Protein AF-A0A4R6BDL0-F1 (afdb_monomer_lite)

Sequence (149 aa):
MDFYTQYKEDNLKLERRYPLYRCPAANADLVSILTRLSIADNIKKSILAIDSAMRLGRKVDNHNKAHTILATDLLSAQFYHYNAEHFDQTTFRKLTECVKRYNLLMSAYDTSQDDALIPEIEAVFVLPFVSIDDPTVQQLINHSELYTK

Structure (mmCIF, N/CA/C/O backbone):
data_AF-A0A4R6BDL0-F1
#
_entry.id   AF-A0A4R6BDL0-F1
#
loop_
_atom_site.group_PDB
_atom_site.id
_atom_site.type_symbol
_atom_site.label_atom_id
_atom_site.label_alt_id
_atom_site.label_comp_id
_atom_site.label_asym_id
_atom_site.label_entity_id
_atom_site.label_seq_id
_atom_site.pdbx_PDB_ins_code
_atom_site.Cartn_x
_atom_site.Cartn_y
_atom_site.Cartn_z
_atom_site.occupancy
_atom_site.B_iso_or_equiv
_atom_site.auth_seq_id
_atom_site.auth_comp_id
_atom_site.auth_asym_id
_atom_site.auth_atom_id
_atom_site.pdbx_PDB_model_num
ATOM 1 N N . MET A 1 1 ? 0.364 -13.239 -18.014 1.00 68.50 1 MET A N 1
ATOM 2 C CA . MET A 1 1 ? 0.803 -13.418 -16.615 1.00 68.50 1 MET A CA 1
ATOM 3 C C . MET A 1 1 ? 0.112 -12.356 -15.790 1.00 68.50 1 MET A C 1
ATOM 5 O O . MET A 1 1 ? 0.152 -11.211 -16.222 1.00 68.50 1 MET A O 1
ATOM 9 N N . ASP A 1 2 ? -0.566 -12.712 -14.699 1.00 92.44 2 ASP A N 1
ATOM 10 C CA . ASP A 1 2 ? -1.287 -11.725 -13.884 1.00 92.44 2 ASP A CA 1
ATOM 11 C C . ASP A 1 2 ? -0.327 -10.739 -13.185 1.00 92.44 2 ASP A C 1
ATOM 13 O O . ASP A 1 2 ? 0.875 -11.003 -13.054 1.00 92.44 2 ASP A O 1
ATOM 17 N N . PHE A 1 3 ? -0.858 -9.592 -12.752 1.00 96.56 3 PHE A N 1
ATOM 18 C CA . PHE A 1 3 ? -0.084 -8.521 -12.118 1.00 96.56 3 PHE A CA 1
ATOM 19 C C . PHE A 1 3 ? 0.671 -8.977 -10.858 1.00 96.56 3 PHE A C 1
ATOM 21 O O . PHE A 1 3 ? 1.776 -8.500 -10.601 1.00 96.56 3 PHE A O 1
ATOM 28 N N . TYR A 1 4 ? 0.105 -9.898 -10.073 1.00 97.00 4 TYR A N 1
ATOM 29 C CA . TYR A 1 4 ? 0.693 -10.348 -8.813 1.00 97.00 4 TYR A CA 1
ATOM 30 C C . TYR A 1 4 ? 1.870 -11.294 -9.060 1.00 97.00 4 TYR A C 1
ATOM 32 O O . TYR A 1 4 ? 2.896 -11.223 -8.380 1.00 97.00 4 TYR A O 1
ATOM 40 N N . THR A 1 5 ? 1.766 -12.149 -10.074 1.00 96.62 5 THR A N 1
ATOM 41 C CA . THR A 1 5 ? 2.874 -12.983 -10.541 1.00 96.62 5 THR A CA 1
ATOM 42 C C . THR A 1 5 ? 4.011 -12.117 -11.091 1.00 96.62 5 THR A C 1
ATOM 44 O O . THR A 1 5 ? 5.154 -12.317 -10.689 1.00 96.62 5 THR A O 1
ATOM 47 N N . GLN A 1 6 ? 3.708 -11.084 -11.889 1.00 96.31 6 GLN A N 1
ATOM 48 C CA . GLN A 1 6 ? 4.704 -10.089 -12.329 1.00 96.31 6 GLN A CA 1
ATOM 49 C C . GLN A 1 6 ? 5.388 -9.378 -11.156 1.00 96.31 6 GLN A C 1
ATOM 51 O O . GLN A 1 6 ? 6.613 -9.340 -11.100 1.00 96.31 6 GLN A O 1
ATOM 56 N N . TYR A 1 7 ? 4.616 -8.888 -10.181 1.00 97.50 7 TYR A N 1
ATOM 57 C CA . TYR A 1 7 ? 5.152 -8.244 -8.978 1.00 97.50 7 TYR A CA 1
ATOM 58 C C . TYR A 1 7 ? 6.139 -9.145 -8.221 1.00 97.50 7 TYR A C 1
ATOM 60 O O . TYR A 1 7 ? 7.218 -8.700 -7.821 1.00 97.50 7 TYR A O 1
ATOM 68 N N . LYS A 1 8 ? 5.799 -10.428 -8.044 1.00 96.75 8 LYS A N 1
ATOM 69 C CA . LYS A 1 8 ? 6.679 -11.405 -7.386 1.00 96.75 8 LYS A CA 1
ATOM 70 C C . LYS A 1 8 ? 7.955 -11.652 -8.185 1.00 96.75 8 LYS A C 1
ATOM 72 O O . LYS A 1 8 ? 9.032 -11.708 -7.601 1.00 96.75 8 LYS A O 1
ATOM 77 N N . GLU A 1 9 ? 7.855 -11.791 -9.504 1.00 96.19 9 GLU A N 1
ATOM 78 C CA . GLU A 1 9 ? 9.026 -12.012 -10.357 1.00 96.19 9 GLU A CA 1
ATOM 79 C C . GLU A 1 9 ? 9.972 -10.811 -10.383 1.00 96.19 9 GLU A C 1
ATOM 81 O O . GLU A 1 9 ? 11.190 -10.991 -10.318 1.00 96.19 9 GLU A O 1
ATOM 86 N N . ASP A 1 10 ? 9.434 -9.594 -10.450 1.00 95.56 10 ASP A N 1
ATOM 87 C CA . ASP A 1 10 ? 10.225 -8.364 -10.407 1.00 95.56 10 ASP A CA 1
ATOM 88 C C . ASP A 1 10 ? 10.999 -8.257 -9.089 1.00 95.56 10 ASP A C 1
ATOM 90 O O . ASP A 1 10 ? 12.204 -7.998 -9.086 1.00 95.56 10 ASP A O 1
ATOM 94 N N . ASN A 1 11 ? 10.337 -8.555 -7.970 1.00 95.44 11 ASN A N 1
ATOM 95 C CA . ASN A 1 11 ? 10.970 -8.576 -6.657 1.00 95.44 11 ASN A CA 1
ATOM 96 C C . ASN A 1 11 ? 12.000 -9.697 -6.510 1.00 95.44 11 ASN A C 1
ATOM 98 O O . ASN A 1 11 ? 13.094 -9.455 -6.006 1.00 95.44 11 ASN A O 1
ATOM 102 N N . LEU A 1 12 ? 11.727 -10.890 -7.039 1.00 95.06 12 LEU A N 1
ATOM 103 C CA . LEU A 1 12 ? 12.682 -11.997 -7.026 1.00 95.06 12 LEU A CA 1
ATOM 104 C C . LEU A 1 12 ? 13.958 -11.667 -7.820 1.00 95.06 12 LEU A C 1
ATOM 106 O O . LEU A 1 12 ? 15.058 -12.058 -7.426 1.00 95.06 12 LEU A O 1
ATOM 110 N N . LYS A 1 13 ? 13.842 -10.928 -8.933 1.00 95.12 13 LYS A N 1
ATOM 111 C CA . LYS A 1 13 ? 15.010 -10.431 -9.682 1.00 95.12 13 LYS A CA 1
ATOM 112 C C . LYS A 1 13 ? 15.842 -9.465 -8.835 1.00 95.12 13 LYS A C 1
ATOM 114 O O . LYS A 1 13 ? 17.071 -9.559 -8.860 1.00 95.12 13 LYS A O 1
ATOM 119 N N . LEU A 1 14 ? 15.196 -8.574 -8.080 1.00 93.69 14 LEU A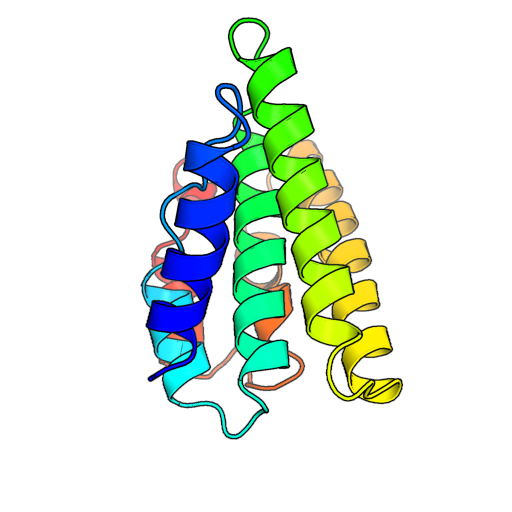 N 1
ATOM 120 C CA . LEU A 1 14 ? 15.885 -7.658 -7.167 1.00 93.69 14 LEU A CA 1
ATOM 121 C C . LEU A 1 14 ? 16.562 -8.409 -6.019 1.00 93.69 14 LEU A C 1
ATOM 123 O O . LEU A 1 14 ? 17.735 -8.165 -5.763 1.00 93.69 14 LEU A O 1
ATOM 127 N N . GLU A 1 15 ? 15.890 -9.366 -5.382 1.00 93.31 15 GLU A N 1
ATOM 128 C CA . GLU A 1 15 ? 16.461 -10.151 -4.276 1.00 93.31 15 GLU A CA 1
ATOM 129 C C . GLU A 1 15 ? 17.694 -10.954 -4.700 1.00 93.31 15 GLU A C 1
ATOM 131 O O . GLU A 1 15 ? 18.677 -11.036 -3.962 1.00 93.31 15 GLU A O 1
ATOM 136 N N . ARG A 1 16 ? 17.678 -11.508 -5.920 1.00 93.06 16 ARG A N 1
ATOM 137 C CA . ARG A 1 16 ? 18.839 -12.202 -6.501 1.00 93.06 16 ARG A CA 1
ATOM 138 C C . ARG A 1 16 ? 20.023 -11.266 -6.731 1.00 93.06 16 ARG A C 1
ATOM 140 O O . ARG A 1 16 ? 21.165 -11.712 -6.667 1.00 93.06 16 ARG A O 1
ATOM 147 N N . ARG A 1 17 ? 19.762 -9.992 -7.039 1.00 93.62 17 ARG A N 1
ATOM 148 C CA . ARG A 1 17 ? 20.799 -9.003 -7.360 1.00 93.62 17 ARG A CA 1
ATOM 149 C C . ARG A 1 17 ? 21.298 -8.229 -6.141 1.00 93.62 17 ARG A C 1
ATOM 151 O O . ARG A 1 17 ? 22.460 -7.832 -6.122 1.00 93.62 17 ARG A O 1
ATOM 158 N N . TYR A 1 18 ? 20.448 -8.026 -5.141 1.00 91.12 18 TYR A N 1
ATOM 159 C CA . TYR A 1 18 ? 20.721 -7.218 -3.959 1.00 91.12 18 TYR A CA 1
ATOM 160 C C . TYR A 1 18 ? 20.584 -8.088 -2.699 1.00 91.12 18 TYR A C 1
ATOM 162 O O . TYR A 1 18 ? 19.475 -8.275 -2.202 1.00 91.12 18 TYR A O 1
ATOM 170 N N . PRO A 1 19 ? 21.695 -8.610 -2.138 1.00 86.00 19 PRO A N 1
ATOM 171 C CA . PRO A 1 19 ? 21.655 -9.576 -1.035 1.00 86.00 19 PRO A CA 1
ATOM 172 C C . PRO A 1 19 ? 20.930 -9.092 0.226 1.00 86.00 19 PRO A C 1
ATOM 174 O O . PRO A 1 19 ? 20.384 -9.914 0.959 1.00 86.00 19 PRO A O 1
ATOM 177 N N . LEU A 1 20 ? 20.925 -7.777 0.459 1.00 84.69 20 LEU A N 1
ATOM 178 C CA . LEU A 1 20 ? 20.290 -7.132 1.612 1.00 84.69 20 LEU A CA 1
ATOM 179 C C . LEU A 1 20 ? 18.798 -6.843 1.401 1.00 84.69 20 LEU A C 1
ATOM 181 O O . LEU A 1 20 ? 18.109 -6.482 2.349 1.00 84.69 20 LEU A O 1
ATOM 185 N N . TYR A 1 21 ? 18.300 -6.992 0.172 1.00 89.81 21 TYR A N 1
ATOM 186 C CA . TYR A 1 21 ? 16.901 -6.762 -0.152 1.00 89.81 21 TYR A CA 1
ATOM 187 C C . TYR A 1 21 ? 16.077 -8.028 0.062 1.00 89.81 21 TYR A C 1
ATOM 189 O O . TYR A 1 21 ? 16.430 -9.099 -0.437 1.00 89.81 21 TYR A O 1
ATOM 197 N N . ARG A 1 22 ? 14.954 -7.894 0.766 1.00 87.62 22 ARG A N 1
ATOM 198 C CA . ARG A 1 22 ? 13.900 -8.906 0.850 1.00 87.62 22 ARG A CA 1
ATOM 199 C C . ARG A 1 22 ? 12.556 -8.208 0.719 1.00 87.62 22 ARG A C 1
ATOM 201 O O . ARG A 1 22 ? 12.261 -7.299 1.494 1.00 87.62 22 ARG A O 1
ATOM 208 N N . CYS A 1 23 ? 11.760 -8.630 -0.253 1.00 89.75 23 CYS A N 1
ATOM 209 C CA . CYS A 1 23 ? 10.389 -8.178 -0.396 1.00 89.75 23 CYS A CA 1
ATOM 210 C C . CYS A 1 23 ? 9.547 -8.840 0.706 1.00 89.75 23 CYS A C 1
ATOM 212 O O . CYS A 1 23 ? 9.585 -10.065 0.853 1.00 89.75 23 CYS A O 1
ATOM 214 N N . PRO A 1 24 ? 8.778 -8.074 1.495 1.00 91.69 24 PRO A N 1
ATOM 215 C CA . PRO A 1 24 ? 7.852 -8.663 2.447 1.00 91.69 24 PRO A CA 1
ATOM 216 C C . PRO A 1 24 ? 6.728 -9.392 1.700 1.00 91.69 24 PRO A C 1
ATOM 218 O O . PRO A 1 24 ? 6.463 -9.139 0.519 1.00 91.69 24 PRO A O 1
ATOM 221 N N . ALA A 1 25 ? 6.040 -10.292 2.402 1.00 92.69 25 ALA A N 1
ATOM 222 C CA . ALA A 1 25 ? 4.812 -10.874 1.883 1.00 92.69 25 ALA A CA 1
ATOM 223 C C . ALA A 1 25 ? 3.782 -9.760 1.638 1.00 92.69 25 ALA A C 1
ATOM 225 O O . ALA A 1 25 ? 3.524 -8.945 2.524 1.00 92.69 25 ALA A O 1
ATOM 226 N N . ALA A 1 26 ? 3.205 -9.731 0.436 1.00 94.25 26 ALA A N 1
ATOM 227 C CA . ALA A 1 26 ? 2.125 -8.809 0.113 1.00 94.25 26 ALA A CA 1
ATOM 228 C C . ALA A 1 26 ? 0.875 -9.135 0.944 1.00 94.25 26 ALA A C 1
ATOM 230 O O . ALA A 1 26 ? 0.579 -10.310 1.181 1.00 94.25 26 ALA A O 1
ATOM 231 N N . ASN A 1 27 ? 0.120 -8.107 1.333 1.00 95.12 27 ASN A N 1
ATOM 232 C CA . ASN A 1 27 ? -1.157 -8.285 2.014 1.00 95.12 27 ASN A CA 1
ATOM 233 C C . ASN A 1 27 ? -2.150 -9.033 1.097 1.00 95.12 27 ASN A C 1
ATOM 235 O O . ASN A 1 27 ? -2.457 -8.581 -0.008 1.00 95.12 27 ASN A O 1
ATOM 239 N N . ALA A 1 28 ? -2.634 -10.194 1.545 1.00 95.88 28 ALA A N 1
ATOM 240 C CA . ALA A 1 28 ? -3.498 -11.060 0.746 1.00 95.88 28 ALA A CA 1
ATOM 241 C C . ALA A 1 28 ? -4.880 -10.441 0.471 1.00 95.88 28 ALA A C 1
ATOM 243 O O . ALA A 1 28 ? -5.395 -10.577 -0.643 1.00 95.88 28 ALA A O 1
ATOM 244 N N . ASP A 1 29 ? -5.453 -9.716 1.437 1.00 97.06 29 ASP A N 1
ATOM 245 C CA . ASP A 1 29 ? -6.726 -9.012 1.254 1.00 97.06 29 ASP A CA 1
ATOM 246 C C . ASP A 1 29 ? -6.570 -7.891 0.218 1.00 97.06 29 ASP A C 1
ATOM 248 O O . ASP A 1 29 ? -7.404 -7.743 -0.678 1.00 97.06 29 ASP A O 1
ATOM 252 N N . LEU A 1 30 ? -5.439 -7.177 0.244 1.00 97.25 30 LEU A N 1
ATOM 253 C CA . LEU A 1 30 ? -5.118 -6.169 -0.767 1.00 97.25 30 LEU A CA 1
ATOM 254 C C . LEU A 1 30 ? -4.997 -6.778 -2.173 1.00 97.25 30 LEU A C 1
ATOM 256 O O . LEU A 1 30 ? -5.545 -6.234 -3.135 1.00 97.25 30 LEU A O 1
ATOM 260 N N . VAL A 1 31 ? -4.333 -7.930 -2.313 1.00 97.31 31 VAL A N 1
ATOM 261 C CA . VAL A 1 31 ? -4.251 -8.652 -3.599 1.00 97.31 31 VAL A CA 1
ATOM 262 C C . VAL A 1 31 ? -5.649 -9.041 -4.102 1.00 97.31 31 VAL A C 1
ATOM 264 O O . VAL A 1 31 ? -5.933 -8.896 -5.297 1.00 97.31 31 VAL A O 1
ATOM 267 N N . SER A 1 32 ? -6.537 -9.487 -3.208 1.00 96.94 32 SER A N 1
ATOM 268 C CA . SER A 1 32 ? -7.929 -9.827 -3.535 1.00 96.94 32 SER A CA 1
ATOM 269 C C . SER A 1 32 ? -8.706 -8.616 -4.069 1.00 96.94 32 SER A C 1
ATOM 271 O O . SER A 1 32 ? -9.323 -8.698 -5.137 1.00 96.94 32 SER A O 1
ATOM 273 N N . ILE A 1 33 ? -8.596 -7.460 -3.401 1.00 97.81 33 ILE A N 1
ATOM 274 C CA . ILE A 1 33 ? -9.205 -6.196 -3.846 1.00 97.81 33 ILE A CA 1
ATOM 275 C C . ILE A 1 33 ? -8.691 -5.825 -5.243 1.00 97.81 33 ILE A C 1
ATOM 277 O O . ILE A 1 33 ? -9.477 -5.645 -6.174 1.00 97.81 33 ILE A O 1
ATOM 281 N N . LEU A 1 34 ? -7.368 -5.774 -5.429 1.00 97.81 34 LEU A N 1
ATOM 282 C CA . LEU A 1 34 ? -6.742 -5.358 -6.690 1.00 97.81 34 LEU A CA 1
ATOM 283 C C . LEU A 1 34 ? -7.089 -6.278 -7.866 1.00 97.81 34 LEU A C 1
ATOM 285 O O . LEU A 1 34 ? -7.203 -5.815 -9.002 1.00 97.81 34 LEU A O 1
ATOM 289 N N . THR A 1 35 ? -7.300 -7.570 -7.613 1.00 97.06 35 THR A N 1
ATOM 290 C CA . THR A 1 35 ? -7.726 -8.527 -8.645 1.00 97.06 35 THR A CA 1
ATOM 291 C C . THR A 1 35 ? -9.096 -8.161 -9.221 1.00 97.06 35 THR A C 1
ATOM 293 O O . THR A 1 35 ? -9.307 -8.304 -10.425 1.00 97.06 35 THR A O 1
ATOM 296 N N . ARG A 1 36 ? -10.001 -7.624 -8.393 1.00 95.88 36 ARG A N 1
ATOM 297 C CA . ARG A 1 36 ? -11.359 -7.216 -8.791 1.00 95.88 36 ARG A CA 1
ATOM 298 C C . ARG A 1 36 ? -11.412 -5.842 -9.464 1.00 95.88 36 ARG A C 1
ATOM 300 O O . ARG A 1 36 ? -12.369 -5.558 -10.180 1.00 95.88 36 ARG A O 1
ATOM 307 N N . LEU A 1 37 ? -10.416 -4.983 -9.240 1.00 96.50 37 LEU A N 1
ATOM 308 C CA . LEU A 1 37 ? -10.405 -3.631 -9.797 1.00 96.50 37 LEU A CA 1
ATOM 309 C C . LEU A 1 37 ? -10.085 -3.627 -11.295 1.00 96.50 37 LEU A C 1
ATOM 311 O O . LEU A 1 37 ? -9.099 -4.213 -11.751 1.00 96.50 37 LEU A O 1
ATOM 315 N N . SER A 1 38 ? -10.880 -2.872 -12.054 1.00 95.81 38 SER A N 1
ATOM 316 C CA . SER A 1 38 ? -10.660 -2.611 -13.481 1.00 95.81 38 SER A CA 1
ATOM 317 C C . SER A 1 38 ? -9.685 -1.443 -13.696 1.00 95.81 38 SER A C 1
ATOM 319 O O . SER A 1 38 ? -10.016 -0.450 -14.341 1.00 95.81 38 SER A O 1
ATOM 321 N N . ILE A 1 39 ? -8.483 -1.559 -13.127 1.00 95.94 39 ILE A N 1
ATOM 322 C CA . ILE A 1 39 ? -7.363 -0.617 -13.298 1.00 95.94 39 ILE A CA 1
ATOM 323 C C . ILE A 1 39 ? -6.167 -1.333 -13.935 1.00 95.94 39 ILE A C 1
ATOM 325 O O . ILE A 1 39 ? -6.108 -2.562 -13.931 1.00 95.94 39 ILE A O 1
ATOM 329 N N . ALA A 1 40 ? -5.218 -0.580 -14.489 1.00 96.88 40 ALA A N 1
ATOM 330 C CA . ALA A 1 40 ? -4.070 -1.160 -15.181 1.00 96.88 40 ALA A CA 1
ATOM 331 C C . ALA A 1 40 ? -3.140 -1.944 -14.232 1.00 96.88 40 ALA A C 1
ATOM 333 O O . ALA A 1 40 ? -2.970 -1.590 -13.062 1.00 96.88 40 ALA A O 1
ATOM 334 N N . ASP A 1 41 ? -2.514 -3.007 -14.742 1.00 97.38 41 ASP A N 1
ATOM 335 C CA . ASP A 1 41 ? -1.684 -3.916 -13.941 1.00 97.38 41 ASP A CA 1
ATOM 336 C C . ASP A 1 41 ? -0.481 -3.214 -13.300 1.00 97.38 41 ASP A C 1
ATOM 338 O O . ASP A 1 41 ? -0.140 -3.499 -12.155 1.00 97.38 41 ASP A O 1
ATOM 342 N N . ASN A 1 42 ? 0.140 -2.255 -13.990 1.00 97.25 42 ASN A N 1
ATOM 343 C CA . ASN A 1 42 ? 1.224 -1.447 -13.433 1.00 97.25 42 ASN A CA 1
ATOM 344 C C . ASN A 1 42 ? 0.754 -0.615 -12.227 1.00 97.25 42 ASN A C 1
ATOM 346 O O . ASN A 1 42 ? 1.448 -0.554 -11.214 1.00 97.25 42 ASN A O 1
ATOM 350 N N . ILE A 1 43 ? -0.472 -0.087 -12.263 1.00 98.06 43 ILE A N 1
ATOM 351 C CA . ILE A 1 43 ? -1.072 0.606 -11.118 1.00 98.06 43 ILE A CA 1
ATOM 352 C C . ILE A 1 43 ? -1.289 -0.368 -9.954 1.00 98.06 43 ILE A C 1
ATOM 354 O O . ILE A 1 43 ? -0.907 -0.050 -8.827 1.00 98.06 43 ILE A O 1
ATOM 358 N N . LYS A 1 44 ? -1.793 -1.584 -10.210 1.00 98.38 44 LYS A N 1
ATOM 359 C CA . LYS A 1 44 ? -1.948 -2.625 -9.173 1.00 98.38 44 LYS A CA 1
ATOM 360 C C . LYS A 1 44 ? -0.610 -3.007 -8.533 1.00 98.38 44 LYS A C 1
ATOM 362 O O . LYS A 1 44 ? -0.508 -3.039 -7.309 1.00 98.38 44 LYS A O 1
ATOM 367 N N . LYS A 1 45 ? 0.429 -3.244 -9.345 1.00 98.19 45 LYS A N 1
ATOM 368 C CA . LYS A 1 45 ? 1.800 -3.509 -8.868 1.00 98.19 45 LYS A CA 1
ATOM 369 C C . LYS A 1 45 ? 2.331 -2.344 -8.028 1.00 98.19 45 LYS A C 1
ATOM 371 O O . LYS A 1 45 ? 2.950 -2.574 -6.994 1.00 98.19 45 LYS A O 1
ATOM 376 N N . SER A 1 46 ? 2.051 -1.103 -8.433 1.00 98.25 46 SER A N 1
ATOM 377 C CA . SER A 1 46 ? 2.466 0.083 -7.681 1.00 98.25 46 SER A CA 1
ATOM 378 C C . SER A 1 46 ? 1.808 0.167 -6.302 1.00 98.25 46 SER A C 1
ATOM 380 O O . SER A 1 46 ? 2.497 0.445 -5.323 1.00 98.25 46 SER A O 1
ATOM 382 N N . ILE A 1 47 ? 0.513 -0.153 -6.205 1.00 98.50 47 ILE A N 1
ATOM 383 C CA . ILE A 1 47 ? -0.220 -0.184 -4.934 1.00 98.50 47 ILE A CA 1
ATOM 384 C C . ILE A 1 47 ? 0.373 -1.249 -4.002 1.00 98.50 47 ILE A C 1
ATOM 386 O O . ILE A 1 47 ? 0.622 -0.961 -2.834 1.00 98.50 47 ILE A O 1
ATOM 390 N N . LEU A 1 48 ? 0.678 -2.446 -4.518 1.00 98.25 48 LEU A N 1
ATOM 391 C CA . LEU A 1 48 ? 1.346 -3.489 -3.730 1.00 98.25 48 LEU A CA 1
ATOM 392 C C . LEU A 1 48 ? 2.728 -3.054 -3.236 1.00 98.25 48 LEU A C 1
ATOM 394 O O . LEU A 1 48 ? 3.056 -3.294 -2.074 1.00 98.25 48 LEU A O 1
ATOM 398 N N . ALA A 1 49 ? 3.524 -2.423 -4.103 1.00 98.12 49 ALA A N 1
ATOM 399 C CA . ALA A 1 49 ? 4.865 -1.969 -3.756 1.00 98.12 49 ALA A CA 1
ATOM 400 C C . ALA A 1 49 ? 4.826 -0.938 -2.620 1.00 98.12 49 ALA A C 1
ATOM 402 O O . ALA A 1 49 ? 5.552 -1.075 -1.635 1.00 98.12 49 ALA A O 1
ATOM 403 N N . ILE A 1 50 ? 3.947 0.064 -2.720 1.00 98.38 50 ILE A N 1
ATOM 404 C CA . ILE A 1 50 ? 3.891 1.139 -1.729 1.00 98.38 50 ILE A CA 1
ATOM 405 C C . ILE A 1 50 ? 3.243 0.702 -0.410 1.00 98.38 50 ILE A C 1
ATOM 407 O O . ILE A 1 50 ? 3.759 1.063 0.645 1.00 98.38 50 ILE A O 1
ATOM 411 N N . ASP A 1 51 ? 2.199 -0.135 -0.436 1.00 97.75 51 ASP A N 1
ATOM 412 C CA . ASP A 1 51 ? 1.629 -0.733 0.784 1.00 97.75 51 ASP A CA 1
ATOM 413 C C . ASP A 1 51 ? 2.681 -1.581 1.517 1.00 97.75 51 ASP A C 1
ATOM 415 O O . ASP A 1 51 ? 2.921 -1.399 2.714 1.00 97.75 51 ASP A O 1
ATOM 419 N N . SER A 1 52 ? 3.401 -2.425 0.770 1.00 96.75 52 SER A N 1
ATOM 420 C CA . SER A 1 52 ? 4.496 -3.243 1.300 1.00 96.75 52 SER A CA 1
ATOM 421 C C . SER A 1 52 ? 5.600 -2.383 1.919 1.00 96.75 52 SER A C 1
ATOM 423 O O . SER A 1 52 ? 6.073 -2.693 3.014 1.00 96.75 52 SER A O 1
ATOM 425 N N . ALA A 1 53 ? 5.994 -1.289 1.254 1.00 97.00 53 ALA A N 1
ATOM 426 C CA . ALA A 1 53 ? 6.993 -0.351 1.764 1.00 97.00 53 ALA A CA 1
ATOM 427 C C . ALA A 1 53 ? 6.550 0.264 3.096 1.00 97.00 53 ALA A C 1
ATOM 429 O O . ALA A 1 53 ? 7.293 0.251 4.078 1.00 97.00 53 ALA A O 1
ATOM 430 N N . MET A 1 54 ? 5.321 0.774 3.143 1.00 95.62 54 MET A N 1
ATOM 431 C CA . MET A 1 54 ? 4.793 1.469 4.310 1.00 95.62 54 MET A CA 1
ATOM 432 C C . MET A 1 54 ? 4.637 0.539 5.520 1.00 95.62 54 MET A C 1
ATOM 434 O O . MET A 1 54 ? 5.031 0.904 6.630 1.00 95.62 54 MET A O 1
ATOM 438 N N . ARG A 1 55 ? 4.130 -0.685 5.322 1.00 92.94 55 ARG A N 1
ATOM 439 C CA . ARG A 1 55 ? 4.002 -1.686 6.398 1.00 92.94 55 ARG A CA 1
ATOM 440 C C . ARG A 1 55 ? 5.354 -2.207 6.871 1.00 92.94 55 ARG A C 1
ATOM 442 O O . ARG A 1 55 ? 5.542 -2.420 8.068 1.00 92.94 55 ARG A O 1
ATOM 449 N N . LEU A 1 56 ? 6.309 -2.399 5.961 1.00 93.12 56 LEU A N 1
ATOM 450 C CA . LEU A 1 56 ? 7.662 -2.821 6.319 1.00 93.12 56 LEU A CA 1
ATOM 451 C C . LEU A 1 56 ? 8.398 -1.739 7.123 1.00 93.12 56 LEU A C 1
ATOM 453 O O . LEU A 1 56 ? 9.069 -2.067 8.100 1.00 93.12 56 LEU A O 1
ATOM 457 N N . GLY A 1 57 ? 8.212 -0.459 6.787 1.00 90.88 57 GLY A N 1
ATOM 458 C CA . GLY A 1 57 ? 8.816 0.667 7.513 1.00 90.88 57 GLY A CA 1
ATOM 459 C C . GLY A 1 57 ? 8.432 0.721 8.993 1.00 90.88 57 GLY A C 1
ATOM 460 O O . GLY A 1 57 ? 9.221 1.152 9.829 1.00 90.88 57 GLY A O 1
ATOM 461 N N . ARG A 1 58 ? 7.261 0.184 9.349 1.00 88.94 58 ARG A N 1
ATOM 462 C CA . ARG A 1 58 ? 6.790 0.053 10.739 1.00 88.94 58 ARG A CA 1
ATOM 463 C C . ARG A 1 58 ? 7.523 -1.016 11.548 1.00 88.94 58 ARG A C 1
ATOM 465 O O . ARG A 1 58 ? 7.370 -1.062 12.764 1.00 88.94 58 ARG A O 1
ATOM 472 N N . LYS A 1 59 ? 8.274 -1.894 10.883 1.00 89.38 59 LYS A N 1
ATOM 473 C CA . LYS A 1 59 ? 9.027 -2.994 11.503 1.00 89.38 59 LYS A CA 1
ATOM 474 C C . LYS A 1 59 ? 10.510 -2.647 11.683 1.00 89.38 59 LYS A C 1
ATOM 476 O O . LYS A 1 59 ? 11.289 -3.519 12.055 1.00 89.38 59 LYS A O 1
ATOM 481 N N . VAL A 1 60 ? 10.906 -1.398 11.411 1.00 89.19 60 VAL A N 1
ATOM 482 C CA . VAL A 1 60 ? 12.282 -0.922 11.590 1.00 89.19 60 VAL A CA 1
ATOM 483 C C . VAL A 1 60 ? 12.648 -0.911 13.075 1.00 89.19 60 VAL A C 1
ATOM 485 O O . VAL A 1 60 ? 11.997 -0.251 13.880 1.00 89.19 60 VAL A O 1
ATOM 488 N N . ASP A 1 61 ? 13.737 -1.593 13.421 1.00 90.44 61 ASP A N 1
ATOM 489 C CA . ASP A 1 61 ? 14.343 -1.579 14.753 1.00 90.44 61 ASP A CA 1
ATOM 490 C C . ASP A 1 61 ? 15.872 -1.425 14.664 1.00 90.44 61 ASP A C 1
ATOM 492 O O . ASP A 1 61 ? 16.450 -1.379 13.578 1.00 90.44 61 ASP A O 1
ATOM 496 N N . ASN A 1 62 ? 16.558 -1.350 15.809 1.00 89.19 62 ASN A N 1
ATOM 497 C CA . ASN A 1 62 ? 18.014 -1.168 15.848 1.00 89.19 62 ASN A CA 1
ATOM 498 C C . ASN A 1 62 ? 18.818 -2.335 15.238 1.00 89.19 62 ASN A C 1
ATOM 500 O O . ASN A 1 62 ? 19.968 -2.127 14.854 1.00 89.19 62 ASN A O 1
ATOM 504 N N . HIS A 1 63 ? 18.245 -3.535 15.133 1.00 89.25 63 HIS A N 1
ATOM 505 C CA . HIS A 1 63 ? 18.914 -4.731 14.613 1.00 89.25 63 HIS A CA 1
ATOM 506 C C . HIS A 1 63 ? 18.741 -4.881 13.099 1.00 89.25 63 HIS A C 1
ATOM 508 O O . HIS A 1 63 ? 19.626 -5.407 12.427 1.00 89.25 63 HIS A O 1
ATOM 514 N N . ASN A 1 64 ? 17.614 -4.416 12.553 1.00 88.44 64 ASN A N 1
ATOM 515 C CA . ASN A 1 64 ? 17.265 -4.580 11.142 1.00 88.44 64 ASN A CA 1
ATOM 516 C C . ASN A 1 64 ? 17.346 -3.276 10.323 1.00 88.44 64 ASN A C 1
ATOM 518 O O . ASN A 1 64 ? 17.231 -3.323 9.097 1.00 88.44 64 ASN A O 1
ATOM 522 N N . LYS A 1 65 ? 17.596 -2.129 10.977 1.00 88.69 65 LYS A N 1
ATOM 523 C CA . LYS A 1 65 ? 17.528 -0.772 10.405 1.00 88.69 65 LYS A CA 1
ATOM 524 C C . LYS A 1 65 ? 18.104 -0.642 9.001 1.00 88.69 65 LYS A C 1
ATOM 526 O O . LYS A 1 65 ? 17.427 -0.150 8.105 1.00 88.69 65 LYS A O 1
ATOM 531 N N . ALA A 1 66 ? 19.353 -1.065 8.814 1.00 84.12 66 ALA A N 1
ATOM 532 C CA . ALA A 1 66 ? 20.051 -0.893 7.544 1.00 84.12 66 ALA A CA 1
ATOM 533 C C . ALA A 1 66 ? 19.365 -1.652 6.398 1.00 84.12 66 ALA A C 1
ATOM 535 O O . ALA A 1 66 ? 19.284 -1.144 5.286 1.00 84.12 66 ALA A O 1
ATOM 536 N N . HIS A 1 67 ? 18.854 -2.854 6.668 1.00 86.94 67 HIS A N 1
ATOM 537 C CA . HIS A 1 67 ? 18.228 -3.692 5.647 1.00 86.94 67 HIS A CA 1
ATOM 538 C C . HIS A 1 67 ? 16.800 -3.225 5.374 1.00 86.94 67 HIS A C 1
ATOM 540 O O . HIS A 1 67 ? 16.411 -3.059 4.220 1.00 86.94 67 HIS A O 1
ATOM 546 N N . THR A 1 68 ? 16.037 -2.966 6.437 1.00 91.00 68 THR A N 1
ATOM 547 C CA . THR A 1 68 ? 14.626 -2.596 6.340 1.00 91.00 68 THR A CA 1
ATOM 548 C C . THR A 1 68 ? 14.452 -1.246 5.652 1.00 91.00 68 THR A C 1
ATOM 550 O O . THR A 1 68 ? 13.651 -1.163 4.731 1.00 91.00 68 THR A O 1
ATOM 553 N N . ILE A 1 69 ? 15.244 -0.222 6.004 1.00 90.56 69 ILE A N 1
ATOM 554 C CA . ILE A 1 69 ? 15.152 1.106 5.366 1.00 90.56 69 ILE A CA 1
ATOM 555 C C . ILE A 1 69 ? 15.465 1.024 3.865 1.00 90.56 69 ILE A C 1
ATOM 557 O O . ILE A 1 69 ? 14.726 1.552 3.039 1.00 90.56 69 ILE A O 1
ATOM 561 N N . LEU A 1 70 ? 16.529 0.312 3.483 1.00 89.50 70 LEU A N 1
ATOM 562 C CA . LEU A 1 70 ? 16.871 0.166 2.066 1.00 89.50 70 LEU A CA 1
ATOM 563 C C . LEU A 1 70 ? 15.803 -0.622 1.297 1.00 89.50 70 LEU A C 1
ATOM 565 O O . LEU A 1 70 ? 15.528 -0.313 0.139 1.00 89.50 70 LEU A O 1
ATOM 569 N N . ALA A 1 71 ? 15.179 -1.619 1.929 1.00 93.06 71 ALA A N 1
ATOM 570 C CA . ALA A 1 71 ? 14.081 -2.360 1.323 1.00 93.06 71 ALA A CA 1
ATOM 571 C C . ALA A 1 71 ? 12.825 -1.495 1.144 1.00 93.06 71 ALA A C 1
ATOM 573 O O . ALA A 1 71 ? 12.206 -1.547 0.081 1.00 93.06 71 ALA A O 1
ATOM 574 N N . THR A 1 72 ? 12.472 -0.660 2.128 1.00 94.12 72 THR A N 1
ATOM 575 C CA . THR A 1 72 ? 11.341 0.274 2.004 1.00 94.12 72 THR A CA 1
ATOM 576 C C . THR A 1 72 ? 11.576 1.325 0.928 1.00 94.12 72 THR A C 1
ATOM 578 O O . THR A 1 72 ? 10.657 1.640 0.168 1.00 94.12 72 THR A O 1
ATOM 581 N N . ASP A 1 73 ? 12.806 1.825 0.810 1.00 93.62 73 ASP A N 1
ATOM 582 C CA . ASP A 1 73 ? 13.173 2.795 -0.222 1.00 93.62 73 ASP A CA 1
ATOM 583 C C . ASP A 1 73 ? 13.138 2.162 -1.615 1.00 93.62 73 ASP A C 1
ATOM 585 O O . ASP A 1 73 ? 12.632 2.770 -2.559 1.00 93.62 73 ASP A O 1
ATOM 589 N N . LEU A 1 74 ? 13.602 0.914 -1.752 1.00 95.31 74 LEU A N 1
ATOM 590 C CA . LEU A 1 74 ? 13.554 0.196 -3.025 1.00 95.31 74 LEU A CA 1
ATOM 591 C C . LEU A 1 74 ? 12.114 -0.106 -3.463 1.00 95.31 74 LEU A C 1
ATOM 593 O O . LEU A 1 74 ? 11.786 0.082 -4.633 1.00 95.31 74 LEU A O 1
ATOM 597 N N . LEU A 1 75 ? 11.239 -0.507 -2.537 1.00 96.94 75 LEU A N 1
ATOM 598 C CA . LEU A 1 75 ? 9.808 -0.695 -2.807 1.00 96.94 75 LEU A CA 1
ATOM 599 C C . LEU A 1 75 ? 9.122 0.631 -3.177 1.00 96.94 75 LEU A C 1
ATOM 601 O O . LEU A 1 75 ? 8.320 0.686 -4.110 1.00 96.94 75 LEU A O 1
ATOM 605 N N . SER A 1 76 ? 9.492 1.729 -2.514 1.00 96.94 76 SER A N 1
ATOM 606 C CA . SER A 1 76 ? 9.019 3.071 -2.876 1.00 96.94 76 SER A CA 1
ATOM 607 C C . SER A 1 76 ? 9.508 3.481 -4.271 1.00 96.94 76 SER A C 1
ATOM 609 O O . SER A 1 76 ? 8.747 4.041 -5.058 1.00 96.94 7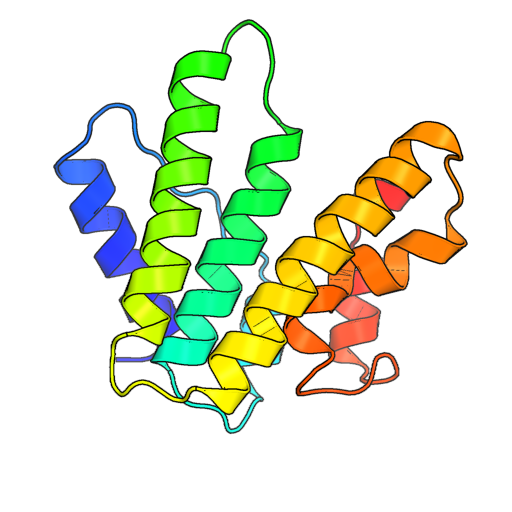6 SER A O 1
ATOM 611 N N . ALA A 1 77 ? 10.748 3.149 -4.636 1.00 96.81 77 ALA A N 1
ATOM 612 C CA . ALA A 1 77 ? 11.269 3.355 -5.987 1.00 96.81 77 ALA A CA 1
ATOM 613 C C . ALA A 1 77 ? 10.539 2.489 -7.030 1.00 96.81 77 ALA A C 1
ATOM 615 O O . ALA A 1 77 ? 10.235 2.977 -8.119 1.00 96.81 77 ALA A O 1
ATOM 616 N N . GLN A 1 78 ? 10.195 1.239 -6.700 1.00 96.56 78 GLN A N 1
ATOM 617 C CA . GLN A 1 78 ? 9.360 0.390 -7.556 1.00 96.56 78 GLN A CA 1
ATOM 618 C C . GLN A 1 78 ? 7.962 0.977 -7.765 1.00 96.56 78 GLN A C 1
ATOM 620 O O . GLN A 1 78 ? 7.452 0.936 -8.883 1.00 96.56 78 GLN A O 1
ATOM 625 N N . PHE A 1 79 ? 7.359 1.577 -6.736 1.00 98.19 79 PHE A N 1
ATOM 626 C CA . PHE A 1 79 ? 6.101 2.309 -6.881 1.00 98.19 79 PHE A CA 1
ATOM 627 C C . PHE A 1 79 ? 6.199 3.399 -7.963 1.00 98.19 79 PHE A C 1
ATOM 629 O O . PHE A 1 79 ? 5.339 3.462 -8.846 1.00 98.19 79 PHE A O 1
ATOM 636 N N . TYR A 1 80 ? 7.266 4.207 -7.959 1.00 97.69 80 TYR A N 1
ATOM 637 C CA . TYR A 1 80 ? 7.500 5.207 -9.009 1.00 97.69 80 TYR A CA 1
ATOM 638 C C . TYR A 1 80 ? 7.768 4.566 -10.375 1.00 97.69 80 TYR A C 1
ATOM 640 O O . TYR A 1 80 ? 7.228 5.026 -11.379 1.00 97.69 80 TYR A O 1
ATOM 648 N N . HIS A 1 81 ? 8.560 3.493 -10.417 1.00 97.56 81 HIS A N 1
ATOM 649 C CA . HIS A 1 81 ? 8.876 2.773 -11.650 1.00 97.56 81 HIS A CA 1
ATOM 650 C C . HIS A 1 81 ? 7.617 2.239 -12.343 1.00 97.56 81 HIS A C 1
ATOM 652 O O . HIS A 1 81 ? 7.409 2.508 -13.524 1.00 97.56 81 HIS A O 1
ATOM 658 N N . TYR A 1 82 ? 6.733 1.569 -11.602 1.00 97.94 82 TYR A N 1
ATOM 659 C CA . TYR A 1 82 ? 5.485 1.042 -12.148 1.00 97.94 82 TYR A CA 1
ATOM 660 C C . TYR A 1 82 ? 4.521 2.143 -12.607 1.00 97.94 82 TYR A C 1
ATOM 662 O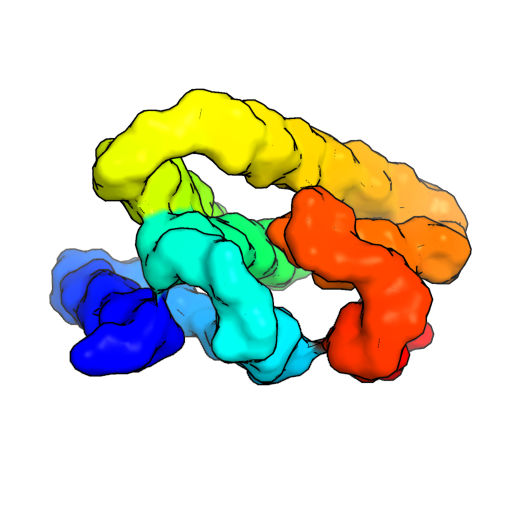 O . TYR A 1 82 ? 3.821 1.966 -13.600 1.00 97.94 82 TYR A O 1
ATOM 670 N N . ASN A 1 83 ? 4.493 3.297 -11.937 1.00 97.12 83 ASN A N 1
ATOM 671 C CA . ASN A 1 83 ? 3.692 4.434 -12.403 1.00 97.12 83 ASN A CA 1
ATOM 672 C C . ASN A 1 83 ? 4.290 5.124 -13.640 1.00 97.12 83 ASN A C 1
ATOM 674 O O . ASN A 1 83 ? 3.560 5.799 -14.361 1.00 97.12 83 ASN A O 1
ATOM 678 N N . ALA A 1 84 ? 5.592 4.972 -13.898 1.00 95.44 84 ALA A N 1
ATOM 679 C CA . ALA A 1 84 ? 6.231 5.498 -15.102 1.00 95.44 84 ALA A CA 1
ATOM 680 C C . ALA A 1 84 ? 5.929 4.647 -16.352 1.00 95.44 84 ALA A C 1
ATOM 682 O O . ALA A 1 84 ? 5.924 5.176 -17.466 1.00 95.44 84 ALA A O 1
ATOM 683 N N . GLU A 1 85 ? 5.642 3.349 -16.184 1.00 93.06 85 GLU A N 1
ATOM 684 C CA . GLU A 1 85 ? 5.103 2.497 -17.251 1.00 93.06 85 GLU A CA 1
ATOM 685 C C . GLU A 1 85 ? 3.734 3.046 -17.685 1.00 93.06 85 GLU A C 1
ATOM 687 O O . GLU A 1 85 ? 2.788 3.023 -16.907 1.00 93.06 85 GLU A O 1
ATOM 692 N N . HIS A 1 86 ? 3.611 3.552 -18.917 1.00 92.56 86 HIS A N 1
ATOM 693 C CA . HIS A 1 86 ? 2.368 4.165 -19.417 1.00 92.56 86 HIS A CA 1
ATOM 694 C C . HIS A 1 86 ? 1.808 5.254 -18.487 1.00 92.56 86 HIS A C 1
ATOM 696 O O . HIS A 1 86 ? 0.676 5.171 -18.017 1.00 92.56 86 HIS A O 1
ATOM 702 N N . PHE A 1 87 ? 2.632 6.272 -18.235 1.00 94.69 87 PHE A N 1
ATOM 703 C CA . PHE A 1 87 ? 2.367 7.324 -17.259 1.00 94.69 87 PHE A CA 1
ATOM 704 C C . PHE A 1 87 ? 0.952 7.929 -17.333 1.00 94.69 87 PHE A C 1
ATOM 706 O O . PHE A 1 87 ? 0.623 8.693 -18.242 1.00 94.69 87 PHE A O 1
ATOM 713 N N . ASP A 1 88 ? 0.148 7.635 -16.308 1.00 96.00 88 ASP A N 1
ATOM 714 C CA . ASP A 1 88 ? -1.121 8.298 -16.010 1.00 96.00 88 ASP A CA 1
ATOM 715 C C . ASP A 1 88 ? -0.905 9.303 -14.875 1.00 96.00 88 ASP A C 1
ATOM 717 O O . ASP A 1 88 ? -0.883 8.962 -13.688 1.00 96.00 88 ASP A O 1
ATOM 721 N N . GLN A 1 89 ? -0.773 10.575 -15.251 1.00 96.62 89 GLN A N 1
ATOM 722 C CA . GLN A 1 89 ? -0.537 11.670 -14.314 1.00 96.62 89 GLN A CA 1
ATOM 723 C C . GLN A 1 89 ? -1.626 11.783 -13.235 1.00 96.62 89 GLN A C 1
ATOM 725 O O . GLN A 1 89 ? -1.328 12.133 -12.090 1.00 96.62 89 GLN A O 1
ATOM 730 N N . THR A 1 90 ? -2.885 11.507 -13.582 1.00 97.00 90 THR A N 1
ATOM 731 C CA . THR A 1 90 ? -4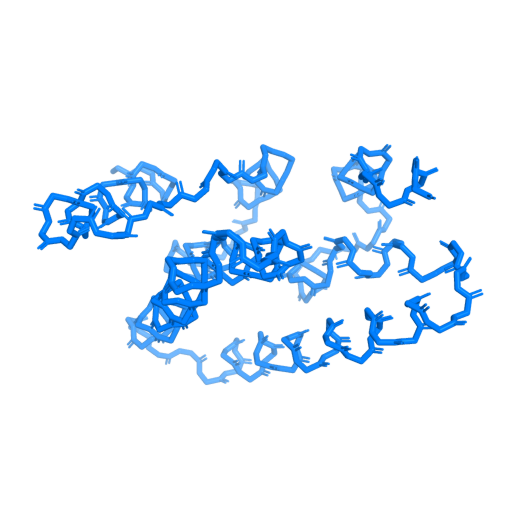.013 11.651 -12.655 1.00 97.00 90 THR A CA 1
ATOM 732 C C . THR A 1 90 ? -3.958 10.569 -11.590 1.00 97.00 90 THR A C 1
ATOM 734 O O . THR A 1 90 ? -4.064 10.865 -10.397 1.00 97.00 90 THR A O 1
ATOM 737 N N . THR A 1 91 ? -3.749 9.323 -12.011 1.00 97.06 91 THR A N 1
ATOM 738 C CA . THR A 1 91 ? -3.613 8.189 -11.092 1.00 97.06 91 THR A CA 1
ATOM 739 C C . THR A 1 91 ? -2.367 8.326 -10.222 1.00 97.06 91 THR A C 1
ATOM 741 O O . THR A 1 91 ? -2.453 8.178 -9.003 1.00 97.06 91 THR A O 1
ATOM 744 N N . PHE A 1 92 ? -1.236 8.725 -10.806 1.00 97.75 92 PHE A N 1
ATOM 745 C CA . PHE A 1 92 ? -0.004 8.954 -10.057 1.00 97.75 92 PHE A CA 1
ATOM 746 C C . PHE A 1 92 ? -0.160 10.047 -8.985 1.00 97.75 92 PHE A C 1
ATOM 748 O O . PHE A 1 92 ? 0.275 9.876 -7.842 1.00 97.75 92 PHE A O 1
ATOM 755 N N . ARG A 1 93 ? -0.842 11.156 -9.310 1.00 98.00 93 ARG A N 1
ATOM 756 C CA . ARG A 1 93 ? -1.126 12.223 -8.336 1.00 98.00 93 ARG A CA 1
ATOM 757 C C . ARG A 1 93 ? -1.997 11.725 -7.182 1.00 98.00 93 ARG A C 1
ATOM 759 O O . ARG A 1 93 ? -1.698 12.025 -6.033 1.00 98.00 93 ARG A O 1
ATOM 766 N N . LYS A 1 94 ? -3.042 10.941 -7.472 1.00 97.81 94 LYS A N 1
ATOM 767 C CA . LYS A 1 94 ? -3.894 10.338 -6.433 1.00 97.81 94 LYS A CA 1
ATOM 768 C C . LYS A 1 94 ? -3.082 9.444 -5.495 1.00 97.81 94 LYS A C 1
ATOM 770 O O . LYS A 1 94 ? -3.177 9.589 -4.284 1.00 97.81 94 LYS A O 1
ATOM 775 N N . LEU A 1 95 ? -2.252 8.559 -6.045 1.00 98.19 95 LEU A N 1
ATOM 776 C CA . LEU A 1 95 ? -1.480 7.609 -5.244 1.00 98.19 95 LEU A CA 1
ATOM 777 C C . LEU A 1 95 ? -0.390 8.282 -4.402 1.00 98.19 95 LEU A C 1
ATOM 779 O O . LEU A 1 95 ? -0.199 7.919 -3.246 1.00 98.19 95 LEU A O 1
ATOM 783 N N . THR A 1 96 ? 0.300 9.291 -4.935 1.00 97.81 96 THR A N 1
ATOM 784 C CA . THR A 1 96 ? 1.274 10.073 -4.149 1.00 97.81 96 THR A CA 1
ATOM 785 C C . THR A 1 96 ? 0.607 10.873 -3.029 1.00 97.81 96 THR A C 1
ATOM 787 O O . THR A 1 96 ? 1.161 10.991 -1.934 1.00 97.81 96 THR A O 1
ATOM 790 N N . GLU A 1 97 ? -0.617 11.356 -3.245 1.00 98.25 97 GLU A N 1
ATOM 791 C CA . GLU A 1 97 ? -1.426 11.955 -2.185 1.00 98.25 97 GLU A CA 1
ATOM 792 C C . GLU A 1 97 ? -1.840 10.925 -1.120 1.00 98.25 97 GLU A C 1
ATOM 794 O O . GLU A 1 97 ? -1.759 11.226 0.072 1.00 98.25 97 GLU A O 1
ATOM 799 N N . CYS A 1 98 ? -2.154 9.683 -1.511 1.00 98.38 98 CYS A N 1
ATOM 800 C CA . CYS A 1 98 ? -2.364 8.577 -0.570 1.00 98.38 98 CYS A CA 1
ATOM 801 C C . CYS A 1 98 ? -1.119 8.291 0.284 1.00 98.38 98 CYS A C 1
ATOM 803 O O . CYS A 1 98 ? -1.258 8.084 1.485 1.00 98.38 98 CYS A O 1
ATOM 805 N N . VAL A 1 99 ? 0.095 8.343 -0.282 1.00 98.12 99 VAL A N 1
ATOM 806 C CA . VAL A 1 99 ? 1.346 8.177 0.492 1.00 98.12 99 VAL A CA 1
ATOM 807 C C . VAL A 1 99 ? 1.481 9.257 1.558 1.00 98.12 99 VAL A C 1
ATOM 809 O O . VAL A 1 99 ? 1.782 8.964 2.717 1.00 98.12 99 VAL A O 1
ATOM 812 N N . LYS A 1 100 ? 1.238 10.520 1.192 1.00 98.12 100 LYS A N 1
ATOM 813 C CA . LYS A 1 100 ? 1.241 11.626 2.157 1.00 98.12 100 LYS A CA 1
ATOM 814 C C . LYS A 1 100 ? 0.194 11.391 3.248 1.00 98.12 100 LYS A C 1
ATOM 816 O O . LYS A 1 100 ? 0.504 11.536 4.428 1.00 98.12 100 LYS A O 1
ATOM 821 N N . ARG A 1 101 ? -1.027 11.022 2.854 1.00 98.12 101 ARG A N 1
ATOM 822 C CA . ARG A 1 101 ? -2.149 10.787 3.767 1.00 98.12 101 ARG A CA 1
ATOM 823 C C . ARG A 1 101 ? -1.860 9.644 4.740 1.00 98.12 101 ARG A C 1
ATOM 825 O O . ARG A 1 101 ? -2.028 9.849 5.934 1.00 98.12 101 ARG A O 1
ATOM 832 N N . TYR A 1 102 ? -1.318 8.522 4.264 1.00 97.94 102 TYR A N 1
ATOM 833 C CA . TYR A 1 102 ? -0.877 7.407 5.108 1.00 97.94 102 TYR A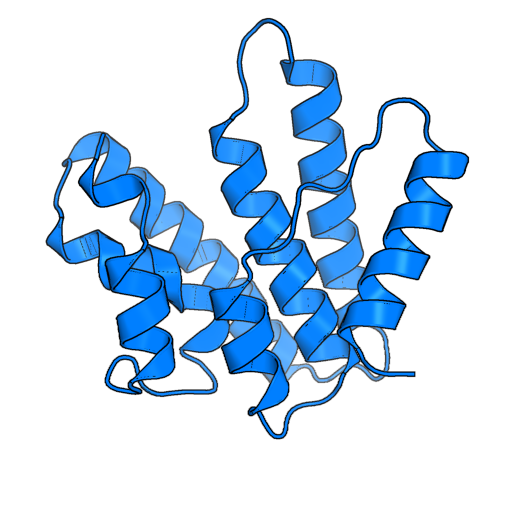 CA 1
ATOM 834 C C . TYR A 1 102 ? 0.088 7.869 6.203 1.00 97.94 102 TYR A C 1
ATOM 836 O O . TYR A 1 102 ? -0.133 7.605 7.379 1.00 97.94 102 TYR A O 1
ATOM 844 N N . ASN A 1 103 ? 1.143 8.602 5.829 1.00 96.81 103 ASN A N 1
ATOM 845 C CA . ASN A 1 103 ? 2.148 9.062 6.787 1.00 96.81 103 ASN A CA 1
ATOM 846 C C . ASN A 1 103 ? 1.557 10.015 7.839 1.00 96.81 103 ASN A C 1
ATOM 848 O O . ASN A 1 103 ? 1.910 9.925 9.013 1.00 96.81 103 ASN A O 1
ATOM 852 N N . LEU A 1 104 ? 0.639 10.901 7.436 1.00 97.88 104 LEU A N 1
ATOM 853 C CA . LEU A 1 104 ? -0.055 11.799 8.363 1.00 97.88 104 LEU A CA 1
ATOM 854 C C . LEU A 1 104 ? -0.971 11.035 9.325 1.00 97.88 104 LEU A C 1
ATOM 856 O O . LEU A 1 104 ? -0.916 11.280 10.528 1.00 97.88 104 LEU A O 1
ATOM 860 N N . LEU A 1 105 ? -1.775 10.100 8.811 1.00 97.69 105 LEU A N 1
ATOM 861 C CA . LEU A 1 105 ? -2.669 9.275 9.625 1.00 97.69 105 LEU A CA 1
ATOM 862 C C . LEU A 1 105 ? -1.888 8.408 10.607 1.00 97.69 105 LEU A C 1
ATOM 864 O O . LEU A 1 105 ? -2.221 8.379 11.784 1.00 97.69 105 LEU A O 1
ATOM 868 N N . MET A 1 106 ? -0.817 7.758 10.149 1.00 95.94 106 MET A N 1
ATOM 869 C CA . MET A 1 106 ? 0.030 6.944 11.015 1.00 95.94 106 MET A CA 1
ATOM 870 C C . MET A 1 106 ? 0.708 7.775 12.097 1.00 95.94 106 MET A C 1
ATOM 872 O O . MET A 1 106 ? 0.726 7.360 13.248 1.00 95.94 106 MET A O 1
ATOM 876 N N . SER A 1 107 ? 1.217 8.965 11.764 1.00 96.25 107 SER A N 1
ATOM 877 C CA . SER A 1 107 ? 1.790 9.868 12.767 1.00 96.25 107 SER A CA 1
ATOM 878 C C . SER A 1 107 ? 0.752 10.312 13.803 1.00 96.25 107 SER A C 1
ATOM 880 O O . SER A 1 107 ? 1.082 10.443 14.985 1.00 96.25 107 SER A O 1
ATOM 882 N N . ALA A 1 108 ? -0.490 10.559 13.376 1.00 97.00 108 ALA A N 1
ATOM 883 C CA . ALA A 1 108 ? -1.588 10.893 14.275 1.00 97.00 108 ALA A CA 1
ATOM 884 C C . ALA A 1 108 ? -1.975 9.694 15.155 1.00 97.00 108 ALA A C 1
ATOM 886 O O . ALA A 1 108 ? -2.121 9.857 16.367 1.00 97.00 108 ALA A O 1
ATOM 887 N N . TYR A 1 109 ? -2.071 8.496 14.576 1.00 96.69 109 TYR A N 1
ATOM 888 C CA . TYR A 1 109 ? -2.360 7.253 15.289 1.00 96.69 109 TYR A CA 1
ATOM 889 C C . TYR A 1 109 ? -1.274 6.923 16.315 1.00 96.69 109 TYR A C 1
ATOM 891 O O . TYR A 1 109 ? -1.590 6.690 17.471 1.00 96.69 109 TYR A O 1
ATOM 899 N N . ASP A 1 110 ? 0.008 7.031 15.963 1.00 94.19 110 ASP A N 1
ATOM 900 C CA . ASP A 1 110 ? 1.114 6.798 16.903 1.00 94.19 110 ASP A CA 1
ATOM 901 C C . ASP A 1 110 ? 1.043 7.699 18.142 1.00 94.19 110 ASP A C 1
ATOM 903 O O . ASP A 1 110 ? 1.436 7.294 19.235 1.00 94.19 110 ASP A O 1
ATOM 907 N N . THR A 1 111 ? 0.524 8.917 17.974 1.00 94.69 111 THR A N 1
ATOM 908 C CA . THR A 1 111 ? 0.394 9.899 19.056 1.00 94.69 111 THR A CA 1
ATOM 909 C C . THR A 1 111 ? -0.876 9.691 19.883 1.00 94.69 111 THR A C 1
ATOM 911 O O . THR A 1 111 ? -0.846 9.845 21.101 1.00 94.69 111 THR A O 1
ATOM 914 N N . SER A 1 112 ? -1.998 9.394 19.225 1.00 95.75 112 SER A N 1
ATOM 915 C CA . SER A 1 112 ? -3.333 9.375 19.842 1.00 95.75 112 SER A CA 1
ATOM 916 C C . SER A 1 112 ? -3.821 7.986 20.244 1.00 95.75 112 SER A C 1
ATOM 918 O O . SER A 1 112 ? -4.628 7.889 21.162 1.00 95.75 112 SER A O 1
ATOM 920 N N . GLN A 1 113 ? -3.339 6.942 19.565 1.00 94.62 113 GLN A N 1
ATOM 921 C CA . GLN A 1 113 ? -3.873 5.577 19.598 1.00 94.62 113 GLN A CA 1
ATOM 922 C C . GLN A 1 113 ? -5.390 5.534 19.318 1.00 94.62 113 GLN A C 1
ATOM 924 O O . GLN A 1 113 ? -6.122 4.752 19.915 1.00 94.62 113 GLN A O 1
ATOM 929 N N . ASP A 1 114 ? -5.879 6.422 18.443 1.00 95.81 114 ASP A N 1
ATOM 930 C CA . ASP A 1 114 ? -7.294 6.493 18.071 1.00 95.81 114 ASP A CA 1
ATOM 931 C C . ASP A 1 114 ? -7.645 5.447 17.000 1.00 95.81 114 ASP A C 1
ATOM 933 O O . ASP A 1 114 ? -7.317 5.600 15.818 1.00 95.81 114 ASP A O 1
ATOM 937 N N . ASP A 1 115 ? -8.357 4.398 17.415 1.00 96.25 115 ASP A N 1
ATOM 938 C CA . ASP A 1 115 ? -8.826 3.309 16.550 1.00 96.25 115 ASP A CA 1
ATOM 939 C C . ASP A 1 115 ? -9.720 3.779 15.394 1.00 96.25 115 ASP A C 1
ATOM 941 O O . ASP A 1 115 ? -9.821 3.092 14.372 1.00 96.25 115 ASP A O 1
ATOM 945 N N . ALA A 1 116 ? -10.338 4.963 15.495 1.00 96.50 116 ALA A N 1
ATOM 946 C CA . ALA A 1 116 ? -11.134 5.532 14.410 1.00 96.50 116 ALA A CA 1
ATOM 947 C C . ALA A 1 116 ? -10.298 5.838 13.151 1.00 96.50 116 ALA A C 1
ATOM 949 O O . ALA A 1 116 ? -10.858 5.976 12.061 1.00 96.50 116 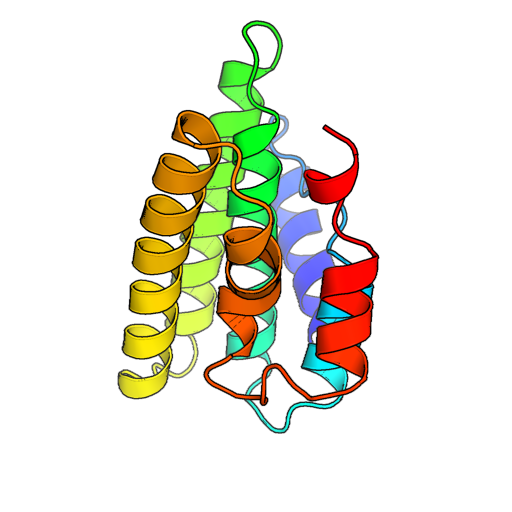ALA A O 1
ATOM 950 N N . LEU A 1 117 ? -8.967 5.918 13.274 1.00 97.31 117 LEU A N 1
ATOM 951 C CA . LEU A 1 117 ? -8.048 6.162 12.158 1.00 97.31 117 LEU A CA 1
ATOM 952 C C . LEU A 1 117 ? -7.693 4.887 11.376 1.00 97.31 117 LEU A C 1
ATOM 954 O O . LEU A 1 117 ? -7.328 4.977 10.199 1.00 97.31 117 LEU A O 1
ATOM 958 N N . ILE A 1 118 ? -7.807 3.707 11.997 1.00 97.12 118 ILE A N 1
ATOM 959 C CA . ILE A 1 118 ? -7.372 2.418 11.428 1.00 97.12 118 ILE A CA 1
ATOM 960 C C . ILE A 1 118 ? -8.039 2.109 10.075 1.00 97.12 118 ILE A C 1
ATOM 962 O O . ILE A 1 118 ? -7.311 1.762 9.141 1.00 97.12 118 ILE A O 1
ATOM 966 N N . PRO A 1 119 ? -9.368 2.283 9.894 1.00 97.69 119 PRO A N 1
ATOM 967 C CA . PRO A 1 119 ? -10.020 1.999 8.615 1.00 97.69 119 PRO A CA 1
ATOM 968 C C . PRO A 1 119 ? -9.395 2.745 7.436 1.00 97.69 119 PRO A C 1
ATOM 970 O O . PRO A 1 119 ? -9.190 2.189 6.356 1.00 97.69 119 PRO A O 1
ATOM 973 N N . GLU A 1 120 ? -9.064 4.018 7.650 1.00 97.44 120 GLU A N 1
ATOM 974 C CA . GLU A 1 120 ? -8.489 4.858 6.611 1.00 97.44 120 GLU A CA 1
ATOM 975 C C . GLU A 1 120 ? -7.019 4.520 6.360 1.00 97.44 120 GLU A C 1
ATOM 977 O O . GLU A 1 120 ? -6.606 4.463 5.204 1.00 97.44 120 GLU A O 1
ATOM 982 N N . ILE A 1 121 ? -6.250 4.243 7.418 1.00 97.50 121 ILE A N 1
ATOM 983 C CA . ILE A 1 121 ? -4.851 3.801 7.329 1.00 97.50 121 ILE A CA 1
ATOM 984 C C . ILE A 1 121 ? -4.733 2.543 6.466 1.00 97.50 121 ILE A C 1
ATOM 986 O O . ILE A 1 121 ? -3.915 2.499 5.545 1.00 97.50 121 ILE A O 1
ATOM 990 N N . GLU A 1 122 ? -5.557 1.536 6.751 1.00 97.31 122 GLU A N 1
ATOM 991 C CA . GLU A 1 122 ? -5.493 0.228 6.097 1.00 97.31 122 GLU A CA 1
ATOM 992 C C . GLU A 1 122 ? -5.887 0.293 4.621 1.00 97.31 122 GLU A C 1
ATOM 994 O O . GLU A 1 122 ? -5.268 -0.355 3.776 1.00 97.31 122 GLU A O 1
ATOM 999 N N . ALA A 1 123 ? -6.898 1.099 4.294 1.00 97.31 123 ALA A N 1
ATOM 1000 C CA . ALA A 1 123 ? -7.474 1.146 2.956 1.00 97.31 123 ALA A CA 1
ATOM 1001 C C . ALA A 1 123 ? -6.916 2.271 2.065 1.00 97.31 123 ALA A C 1
ATOM 1003 O O . ALA A 1 123 ? -7.259 2.328 0.881 1.00 97.31 123 ALA A O 1
ATOM 1004 N N . VAL A 1 124 ? -6.065 3.171 2.579 1.00 98.19 124 VAL A N 1
ATOM 1005 C CA . VAL A 1 124 ? -5.712 4.450 1.923 1.00 98.19 124 VAL A CA 1
ATOM 1006 C C . VAL A 1 124 ? -5.309 4.325 0.449 1.00 98.19 124 VAL A C 1
ATOM 1008 O O . VAL A 1 124 ? -5.655 5.187 -0.359 1.00 98.19 124 VAL A O 1
ATOM 1011 N N . PHE A 1 125 ? -4.607 3.253 0.067 1.00 98.25 125 PHE A N 1
ATOM 1012 C CA . PHE A 1 125 ? -4.106 3.059 -1.297 1.00 98.25 125 PHE A CA 1
ATOM 1013 C C . PHE A 1 125 ? -5.146 2.504 -2.279 1.00 98.25 125 PHE A C 1
ATOM 1015 O O . PHE A 1 125 ? -4.931 2.568 -3.490 1.00 98.25 125 PHE A O 1
ATOM 1022 N N . VAL A 1 126 ? -6.278 1.995 -1.786 1.00 97.81 126 VAL A N 1
ATOM 1023 C CA . VAL A 1 126 ? -7.382 1.479 -2.612 1.00 97.81 126 VAL A CA 1
ATOM 1024 C C . VAL A 1 126 ? -8.609 2.387 -2.612 1.00 97.81 126 VAL A C 1
ATOM 1026 O O . VAL A 1 126 ? -9.358 2.371 -3.587 1.00 97.81 126 VAL A O 1
ATOM 1029 N N . LEU A 1 127 ? -8.770 3.253 -1.604 1.00 97.25 127 LEU A N 1
ATOM 1030 C CA . LEU A 1 127 ? -9.878 4.216 -1.517 1.00 97.25 127 LEU A CA 1
ATOM 1031 C C . LEU A 1 127 ? -10.087 5.112 -2.757 1.00 97.25 127 LEU A C 1
ATOM 1033 O O . LEU A 1 127 ? -11.231 5.477 -3.028 1.00 97.25 127 LEU A O 1
ATOM 1037 N N . PRO A 1 128 ? -9.065 5.459 -3.569 1.00 97.38 128 PRO A N 1
ATOM 1038 C CA . PRO A 1 128 ? -9.308 6.179 -4.820 1.00 97.38 128 PRO A CA 1
ATOM 1039 C C . PRO A 1 128 ? -10.094 5.390 -5.881 1.00 97.38 128 PRO A C 1
ATOM 1041 O O . PRO A 1 128 ? -10.516 5.986 -6.876 1.00 97.38 128 PRO A O 1
ATOM 1044 N N . PHE A 1 129 ? -10.242 4.072 -5.711 1.00 97.25 129 PHE A N 1
ATOM 1045 C CA . PHE A 1 129 ? -10.787 3.144 -6.709 1.00 97.25 129 PHE A CA 1
ATOM 1046 C C . PHE A 1 129 ? -11.961 2.303 -6.194 1.00 97.25 129 PHE A C 1
ATOM 1048 O O . PHE A 1 129 ? -12.690 1.730 -7.002 1.00 97.25 129 PHE A O 1
ATOM 1055 N N . VAL A 1 130 ? -12.141 2.206 -4.877 1.00 97.19 130 VAL A N 1
ATOM 1056 C CA . VAL A 1 130 ? -13.204 1.424 -4.239 1.00 97.19 130 VAL A CA 1
ATOM 1057 C C . VAL A 1 130 ? -13.677 2.118 -2.963 1.00 97.19 130 VAL A C 1
ATOM 1059 O O . VAL A 1 130 ? -12.889 2.767 -2.280 1.00 97.19 130 VAL A O 1
ATOM 1062 N N . SER A 1 131 ? -14.975 2.010 -2.661 1.00 97.00 131 SER A N 1
ATOM 1063 C CA . SER A 1 131 ? -15.546 2.582 -1.437 1.00 97.00 131 SER A CA 1
ATOM 1064 C C . SER A 1 131 ? -14.978 1.900 -0.196 1.00 97.00 131 SER A C 1
ATOM 1066 O O . SER A 1 131 ? -14.731 0.693 -0.211 1.00 97.00 131 SER A O 1
ATOM 1068 N N . ILE A 1 132 ? -14.859 2.653 0.900 1.00 96.69 132 ILE A N 1
ATOM 1069 C CA . ILE A 1 132 ? -14.525 2.088 2.210 1.00 96.69 132 ILE A CA 1
ATOM 1070 C C . ILE A 1 132 ? -15.559 1.047 2.653 1.00 96.69 132 ILE A C 1
ATOM 1072 O O . ILE A 1 132 ? -15.201 0.066 3.293 1.00 96.69 132 ILE A O 1
ATOM 1076 N N . ASP A 1 133 ? -16.818 1.206 2.239 1.00 96.75 133 ASP A N 1
ATOM 1077 C CA . ASP A 1 133 ? -17.917 0.293 2.566 1.00 96.75 133 ASP A CA 1
ATOM 1078 C C . ASP A 1 133 ? -17.923 -0.994 1.713 1.00 96.75 133 ASP A C 1
ATOM 1080 O O . ASP A 1 133 ? -18.795 -1.845 1.897 1.00 96.75 133 ASP A O 1
ATOM 1084 N N . ASP A 1 134 ? -16.996 -1.164 0.754 1.00 97.38 134 ASP A N 1
ATOM 1085 C CA . ASP A 1 134 ? -16.915 -2.414 -0.018 1.00 97.38 134 ASP A CA 1
ATOM 1086 C C . ASP A 1 134 ? -16.568 -3.591 0.912 1.00 97.38 134 ASP A C 1
ATOM 1088 O O . ASP A 1 134 ? -15.623 -3.488 1.700 1.00 97.38 134 ASP A O 1
ATOM 1092 N N . PRO A 1 135 ? -17.256 -4.744 0.798 1.00 96.62 135 PRO A N 1
ATOM 1093 C CA . PRO A 1 135 ? -17.034 -5.884 1.685 1.00 96.62 135 PRO A CA 1
ATOM 1094 C C . PRO A 1 135 ? -15.580 -6.369 1.761 1.00 96.62 135 PRO A C 1
ATOM 1096 O O . PRO A 1 135 ? -15.135 -6.797 2.822 1.00 96.62 135 PRO A O 1
ATOM 1099 N N . THR A 1 136 ? -14.817 -6.293 0.665 1.00 96.06 136 THR A N 1
ATOM 1100 C CA . THR A 1 136 ? -13.399 -6.696 0.689 1.00 96.06 136 THR A CA 1
ATOM 1101 C C . THR A 1 136 ? -12.493 -5.661 1.337 1.00 96.06 136 THR A C 1
ATOM 1103 O O . THR A 1 136 ? -11.485 -6.035 1.931 1.00 96.06 136 THR A O 1
ATOM 1106 N N . VAL A 1 137 ? -12.862 -4.380 1.284 1.00 97.25 137 VAL A N 1
ATOM 1107 C CA . VAL A 1 137 ? -12.160 -3.327 2.026 1.00 97.25 137 VAL A CA 1
ATOM 1108 C C . VAL A 1 137 ? -12.452 -3.466 3.518 1.00 97.25 137 VAL A C 1
ATOM 1110 O O . VAL A 1 137 ? -11.529 -3.436 4.324 1.00 97.25 137 VAL A O 1
ATOM 1113 N N . GLN A 1 138 ? -13.704 -3.734 3.889 1.00 97.75 138 GLN A N 1
ATOM 1114 C CA . GLN A 1 138 ? -14.075 -4.039 5.274 1.00 97.75 138 GLN A CA 1
ATOM 1115 C C . GLN A 1 138 ? -13.336 -5.271 5.810 1.00 97.75 138 GLN A C 1
ATOM 1117 O O . GLN A 1 138 ? -12.865 -5.259 6.943 1.00 97.75 138 GLN A O 1
ATOM 1122 N N . GLN A 1 139 ? -13.169 -6.316 4.994 1.00 96.56 139 GLN A N 1
ATOM 1123 C CA . GLN A 1 139 ? -12.361 -7.479 5.366 1.00 96.56 139 GLN A CA 1
ATOM 1124 C C . GLN A 1 139 ? -10.896 -7.107 5.640 1.00 96.56 139 GLN A C 1
ATOM 1126 O O . GLN A 1 139 ? -10.374 -7.486 6.685 1.00 96.56 139 GLN A O 1
ATOM 1131 N N . LEU A 1 140 ? -10.259 -6.337 4.748 1.00 96.88 140 LEU A N 1
ATOM 1132 C CA . LEU A 1 140 ? -8.896 -5.828 4.950 1.00 96.88 140 LEU A CA 1
ATOM 1133 C C . LEU A 1 140 ? -8.769 -5.068 6.281 1.00 96.88 140 LEU A C 1
ATOM 1135 O O . LEU A 1 140 ? -7.827 -5.303 7.033 1.00 96.88 140 LEU A O 1
ATOM 1139 N N . ILE A 1 141 ? -9.730 -4.190 6.582 1.00 97.12 141 ILE A N 1
ATOM 1140 C CA . ILE A 1 141 ? -9.756 -3.401 7.821 1.00 97.12 141 ILE A CA 1
ATOM 1141 C C . ILE A 1 141 ? -9.887 -4.318 9.041 1.00 97.12 141 ILE A C 1
ATOM 1143 O O . ILE A 1 141 ? -9.113 -4.199 9.986 1.00 97.12 141 ILE A O 1
ATOM 1147 N N . ASN A 1 142 ? -10.814 -5.276 9.010 1.00 95.69 142 ASN A N 1
ATOM 1148 C CA . ASN A 1 142 ? -11.050 -6.204 10.119 1.00 95.69 142 ASN A CA 1
ATOM 1149 C C . ASN A 1 142 ? -9.847 -7.116 10.416 1.00 95.69 142 ASN A C 1
ATOM 1151 O O . ASN A 1 142 ? -9.721 -7.615 11.532 1.00 95.69 142 ASN A O 1
ATOM 1155 N N . HIS A 1 143 ? -8.965 -7.340 9.439 1.00 95.31 143 HIS A N 1
ATOM 1156 C CA . HIS A 1 143 ? -7.715 -8.083 9.612 1.00 95.31 143 HIS A CA 1
ATOM 1157 C C . HIS A 1 143 ? -6.522 -7.199 10.013 1.00 95.31 143 HIS A C 1
ATOM 1159 O O . HIS A 1 143 ? -5.390 -7.686 10.053 1.00 95.31 143 HIS A O 1
ATOM 1165 N N . SER A 1 144 ? -6.741 -5.913 10.305 1.00 93.81 144 SER A N 1
ATOM 1166 C CA . SER A 1 144 ? -5.670 -5.005 10.711 1.00 93.81 144 SER A CA 1
ATOM 1167 C C . SER A 1 144 ? -4.966 -5.480 11.980 1.00 93.81 144 SER A C 1
ATOM 1169 O O . SER A 1 144 ? -5.584 -5.704 13.021 1.00 93.81 144 SER A O 1
ATOM 1171 N N . GLU A 1 145 ? -3.636 -5.537 11.920 1.00 91.06 145 GLU A N 1
ATOM 1172 C CA . GLU A 1 145 ? -2.790 -5.771 13.095 1.00 91.06 145 GLU A CA 1
ATOM 1173 C C . GLU A 1 145 ? -2.809 -4.576 14.072 1.00 91.06 145 GLU A C 1
ATOM 1175 O O . GLU A 1 145 ? -2.369 -4.716 15.214 1.00 91.06 145 GLU A O 1
ATOM 1180 N N . LEU A 1 146 ? -3.304 -3.403 13.652 1.00 90.62 146 LEU A N 1
ATOM 1181 C CA . LEU A 1 146 ? -3.336 -2.194 14.481 1.00 90.62 146 LEU A CA 1
ATOM 1182 C C . LEU A 1 146 ? -4.359 -2.290 15.617 1.00 90.62 146 LEU A C 1
ATOM 1184 O O . LEU A 1 146 ? -4.087 -1.775 16.689 1.00 90.62 146 LEU A O 1
ATOM 1188 N N . TYR A 1 147 ? -5.453 -3.042 15.454 1.00 87.94 147 TYR A N 1
ATOM 1189 C CA . TYR A 1 147 ? -6.414 -3.284 16.544 1.00 87.94 147 TYR A CA 1
ATOM 1190 C C . TYR A 1 147 ? -5.843 -4.113 17.708 1.00 87.94 147 TYR A C 1
ATOM 1192 O O . TYR A 1 147 ? -6.488 -4.259 18.743 1.00 87.94 147 TYR A O 1
ATOM 1200 N N . THR A 1 148 ? -4.670 -4.726 17.526 1.00 74.38 148 THR A N 1
ATOM 1201 C CA . THR A 1 148 ? -4.079 -5.669 18.491 1.00 74.38 148 THR A CA 1
ATOM 1202 C C . THR A 1 148 ? -2.838 -5.138 19.208 1.00 74.38 148 THR A C 1
ATOM 1204 O O . THR A 1 148 ? -2.241 -5.876 19.995 1.00 74.38 148 THR A O 1
ATOM 1207 N N . LYS A 1 149 ? -2.429 -3.896 18.926 1.00 58.75 149 LYS A N 1
ATOM 1208 C CA . LYS A 1 149 ? -1.259 -3.242 19.528 1.00 58.75 149 LYS A CA 1
ATOM 1209 C C . LYS A 1 149 ? -1.663 -2.250 20.605 1.00 58.75 149 LYS A C 1
ATOM 1211 O O . LYS A 1 149 ? -0.870 -2.141 21.568 1.00 58.75 149 LYS A O 1
#

Foldseek 3Di:
DALVVVLVVVQVVVCVVPVLADQDDFDPLLVVLLVPFPDDSLLSSLLRLQLSLLVLVVVADPVSPVSSPVNSVVSNVSSVVSCVVVPDPVSNVQQVVLSVVLVVLVVVCVVPVDLVSQLCNQCSNCVVGDPSPPPSSVVSSVPDPSVVD

Radius of gyration: 15.01 Å; chains: 1; bounding box: 40×26×39 Å

Organism: NCBI:txid198483

Secondary structure (DSSP, 8-state):
--HHHHHHHHHHHHHHH-TT--PPPPPHHHHHHHHHS-S-HHHHHHHHHHHHHHHHHTT--TTTHHHHHHHHHHHHHHHHHHHHTT--HHHHHHHHHHHHHHHHHHHHHHHH--GGGHHHHHHTTTTTTS-TTSHHHHHHHHT-GGGG-

pLDDT: mean 94.71, std 5.14, range [58.75, 98.5]